Protein AF-A0A925ZR49-F1 (afdb_monomer_lite)

Radius of gyration: 13.5 Å; chains: 1; bounding box: 30×27×33 Å

Secondary structure (DSSP, 8-state):
--SS---TTT-SSHHHHHHHHHHHHHHHHTS-GGG---EEEESSHHHHHHHHHTT-EEEEETTSSS-HHHHHHTT-SEEES-STTHHHHHHH-S--

pLDDT: mean 90.28, std 13.78, range [36.06, 98.19]

Sequence (96 aa):
PFAFGGYGSDHEDRAELIAVGAERGAALLGCARAECRVIVIGDTPKDIAAAHANGAECLAVATGFFDVEALRDAGADLAVEDLEDAAAALLFGLGE

Foldseek 3Di:
DDPFAQDVVQDVQLLSSRVRRLCVVCVVVVHDSVPDAAEFEEADLSSVVSCVSNVHAYEHEPPDPDHQVRCVVSPHLHYDPHCVVCVCPVVPDSDD

Structure (mmCIF, N/CA/C/O backbone):
data_AF-A0A925ZR49-F1
#
_entry.id   AF-A0A925ZR49-F1
#
loop_
_atom_site.group_PDB
_atom_site.id
_atom_site.type_symbol
_atom_site.label_atom_id
_atom_site.label_alt_id
_atom_site.label_comp_id
_atom_site.label_asym_id
_atom_site.label_entity_id
_atom_site.label_seq_id
_atom_site.pdbx_PDB_ins_code
_atom_site.Cartn_x
_atom_site.Cartn_y
_atom_site.Cartn_z
_atom_site.occupancy
_atom_site.B_iso_or_equiv
_atom_site.auth_seq_id
_atom_site.auth_comp_id
_atom_site.auth_asym_id
_atom_site.auth_atom_id
_atom_site.pdbx_PDB_model_num
ATOM 1 N N . PRO A 1 1 ? 4.179 18.171 9.288 1.00 83.25 1 PRO A N 1
ATOM 2 C CA . PRO A 1 1 ? 4.252 16.734 9.651 1.00 83.25 1 PRO A CA 1
ATOM 3 C C . PRO A 1 1 ? 2.957 16.051 9.207 1.00 83.25 1 PRO A C 1
ATOM 5 O O . PRO A 1 1 ? 1.956 16.752 9.066 1.00 83.25 1 PRO A O 1
ATOM 8 N N . PHE A 1 2 ? 2.972 14.737 8.974 1.00 90.31 2 PHE A N 1
ATOM 9 C CA . PHE A 1 2 ? 1.742 13.990 8.699 1.00 90.31 2 PHE A CA 1
ATOM 10 C C . PHE A 1 2 ? 0.831 13.976 9.934 1.00 90.31 2 PHE A C 1
ATOM 12 O O . PHE A 1 2 ? 1.320 13.950 11.064 1.00 90.31 2 PHE A O 1
ATOM 19 N N . ALA A 1 3 ? -0.487 14.021 9.719 1.00 93.38 3 ALA A N 1
ATOM 20 C CA . ALA A 1 3 ? -1.474 13.993 10.803 1.00 93.38 3 ALA A CA 1
ATOM 21 C C . ALA A 1 3 ? -1.568 12.611 11.477 1.00 93.38 3 ALA A C 1
ATOM 23 O O . ALA A 1 3 ? -1.922 12.519 12.649 1.00 93.38 3 ALA A O 1
ATOM 24 N N . PHE A 1 4 ? -1.231 11.548 10.743 1.00 96.00 4 PHE A N 1
ATOM 25 C CA . PHE A 1 4 ? -1.174 10.169 11.216 1.00 96.00 4 PHE A CA 1
ATOM 26 C C . PHE A 1 4 ? -0.187 9.356 10.363 1.00 96.00 4 PHE A C 1
ATOM 28 O O . PHE A 1 4 ? 0.284 9.832 9.331 1.00 96.00 4 PHE A O 1
ATOM 35 N N . GLY A 1 5 ? 0.118 8.134 10.799 1.00 94.88 5 GLY A N 1
ATOM 36 C CA . GLY A 1 5 ? 0.943 7.177 10.062 1.00 94.88 5 GLY A CA 1
ATOM 37 C C . GLY A 1 5 ? 1.311 5.966 10.916 1.00 94.88 5 GLY A C 1
ATOM 38 O O . GLY A 1 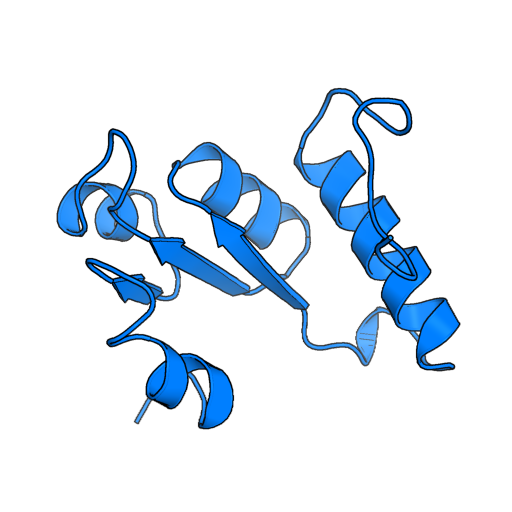5 ? 1.108 5.987 12.134 1.00 94.88 5 GLY A O 1
ATOM 39 N N . GLY A 1 6 ? 1.835 4.925 10.272 1.00 95.00 6 GLY A N 1
ATOM 40 C CA . GLY A 1 6 ? 2.625 3.875 10.916 1.00 95.00 6 GLY A CA 1
ATOM 41 C C . GLY A 1 6 ? 4.107 4.205 10.751 1.00 95.00 6 GLY A C 1
ATOM 42 O O . GLY A 1 6 ? 4.529 4.644 9.681 1.00 95.00 6 GLY A O 1
ATOM 43 N N . TYR A 1 7 ? 4.889 4.047 11.810 1.00 94.19 7 TYR A N 1
ATOM 44 C CA . TYR A 1 7 ? 6.301 4.418 11.844 1.00 94.19 7 TYR A CA 1
ATOM 45 C C . TYR A 1 7 ? 7.153 3.203 12.204 1.00 94.19 7 TYR A C 1
ATOM 47 O O . TYR A 1 7 ? 6.673 2.267 12.832 1.00 94.19 7 TYR A O 1
ATOM 55 N N . GLY A 1 8 ? 8.447 3.220 11.872 1.00 93.12 8 GLY A N 1
ATOM 56 C CA . GLY A 1 8 ? 9.352 2.106 12.203 1.00 93.12 8 GLY A CA 1
ATOM 57 C C . GLY A 1 8 ? 9.496 1.829 13.708 1.00 93.12 8 GLY A C 1
ATOM 58 O O . GLY A 1 8 ? 9.988 0.777 14.092 1.00 93.12 8 GLY A O 1
ATOM 59 N N . SER A 1 9 ? 9.062 2.756 14.568 1.00 95.00 9 SER A N 1
ATOM 60 C CA . SER A 1 9 ? 8.953 2.539 16.015 1.00 95.00 9 SER A CA 1
ATOM 61 C C . SER A 1 9 ? 7.715 1.742 16.431 1.00 95.00 9 SER A C 1
ATOM 63 O O . SER A 1 9 ? 7.661 1.285 17.567 1.00 95.00 9 SER A O 1
ATOM 65 N N . ASP A 1 10 ? 6.711 1.629 15.559 1.00 95.88 10 ASP A N 1
ATOM 66 C CA . ASP A 1 10 ? 5.494 0.861 15.819 1.00 95.88 10 ASP A CA 1
ATOM 67 C C . ASP A 1 10 ? 5.735 -0.634 15.568 1.00 95.88 10 ASP A C 1
ATOM 69 O O . ASP A 1 10 ? 5.352 -1.456 16.398 1.00 95.88 10 ASP A O 1
ATOM 73 N N . HIS A 1 11 ? 6.383 -0.991 14.450 1.00 95.38 11 HIS A N 1
ATOM 74 C CA . HIS A 1 11 ? 6.698 -2.381 14.121 1.00 95.38 11 HIS A CA 1
ATOM 75 C C . HIS A 1 11 ? 7.798 -2.509 13.048 1.00 95.38 11 HIS A C 1
ATOM 77 O O . HIS A 1 11 ? 7.978 -1.608 12.226 1.00 95.38 11 HIS A O 1
ATOM 83 N N . GLU A 1 12 ? 8.517 -3.639 13.035 1.00 93.56 12 GLU A N 1
ATOM 84 C CA . GLU A 1 12 ? 9.520 -3.963 12.002 1.00 93.56 12 GLU A CA 1
ATOM 85 C C . GLU A 1 12 ? 8.913 -4.631 10.757 1.00 93.56 12 GLU A C 1
ATOM 87 O O . GLU A 1 12 ? 9.350 -4.383 9.631 1.00 93.56 12 GLU A O 1
ATOM 92 N N . ASP A 1 13 ? 7.886 -5.462 10.955 1.00 95.75 13 ASP A N 1
ATOM 93 C CA . ASP A 1 13 ? 7.079 -6.034 9.879 1.00 95.75 13 ASP A CA 1
ATOM 94 C C . ASP A 1 13 ? 6.227 -4.955 9.198 1.00 95.75 13 ASP A C 1
ATOM 96 O O . ASP A 1 13 ? 5.549 -4.155 9.850 1.00 95.75 13 ASP A O 1
ATOM 100 N N . ARG A 1 14 ? 6.269 -4.948 7.864 1.00 94.62 14 ARG A N 1
ATOM 101 C CA . ARG A 1 14 ? 5.632 -3.925 7.034 1.00 94.62 14 ARG A CA 1
ATOM 102 C C . ARG A 1 14 ? 4.108 -4.035 7.037 1.00 94.62 14 ARG A C 1
ATOM 104 O O . ARG A 1 14 ? 3.449 -3.001 6.969 1.00 94.62 14 ARG A O 1
ATOM 111 N N . ALA A 1 15 ? 3.551 -5.243 7.120 1.00 96.38 15 ALA A N 1
ATOM 112 C CA . ALA A 1 15 ? 2.106 -5.429 7.162 1.00 96.38 15 ALA A CA 1
ATOM 113 C C . ALA A 1 15 ? 1.536 -4.870 8.470 1.00 96.38 15 ALA A C 1
ATOM 115 O O . ALA A 1 15 ? 0.566 -4.115 8.430 1.00 96.38 15 ALA A O 1
ATOM 116 N N . GLU A 1 16 ? 2.191 -5.138 9.599 1.00 97.56 16 GLU A N 1
ATOM 117 C CA . GLU A 1 16 ? 1.805 -4.578 10.902 1.00 97.56 16 GLU A CA 1
ATOM 118 C C . GLU A 1 16 ? 1.944 -3.046 10.934 1.00 97.56 16 GLU A C 1
ATOM 120 O O . GLU A 1 16 ? 1.059 -2.337 11.417 1.00 97.56 16 GLU A O 1
ATOM 125 N N . LEU A 1 17 ? 3.018 -2.498 10.350 1.00 96.94 17 LEU A N 1
ATOM 126 C CA . LEU A 1 17 ? 3.204 -1.046 10.243 1.00 96.94 17 LEU A CA 1
ATOM 127 C C . LEU A 1 17 ? 2.074 -0.384 9.434 1.00 96.94 17 LEU A C 1
ATOM 129 O O . LEU A 1 17 ? 1.548 0.658 9.841 1.00 96.94 17 LEU A O 1
ATOM 133 N N . ILE A 1 18 ? 1.672 -0.987 8.309 1.00 96.50 18 ILE A N 1
ATOM 134 C CA . ILE A 1 18 ? 0.550 -0.508 7.488 1.00 96.50 18 ILE A CA 1
ATOM 135 C C . ILE A 1 18 ? -0.771 -0.606 8.259 1.00 96.50 18 ILE A C 1
ATOM 137 O O . ILE A 1 18 ? -1.546 0.354 8.230 1.00 96.50 18 ILE A O 1
ATOM 141 N N . ALA A 1 19 ? -1.006 -1.699 8.992 1.00 97.25 19 ALA A N 1
ATOM 142 C CA . ALA A 1 19 ? -2.200 -1.877 9.818 1.00 97.25 19 ALA A CA 1
ATOM 143 C C . ALA A 1 19 ? -2.347 -0.733 10.833 1.00 97.25 19 ALA A C 1
ATOM 145 O O . ALA A 1 19 ? -3.389 -0.078 10.893 1.00 97.25 19 ALA A O 1
ATOM 146 N N . VAL A 1 20 ? -1.270 -0.408 11.558 1.00 97.94 20 VAL A N 1
ATOM 147 C CA . VAL A 1 20 ? -1.242 0.702 12.526 1.00 97.94 20 VAL A CA 1
ATOM 148 C C . VAL A 1 20 ? -1.561 2.042 11.859 1.00 97.94 20 VAL A C 1
ATOM 150 O O . VAL A 1 20 ? -2.342 2.837 12.393 1.00 97.94 20 VAL A O 1
ATOM 153 N N . GLY A 1 21 ? -0.973 2.311 10.691 1.00 97.25 21 GLY A N 1
ATOM 154 C CA . GLY A 1 21 ? -1.255 3.528 9.931 1.00 97.25 21 GLY A CA 1
ATOM 155 C 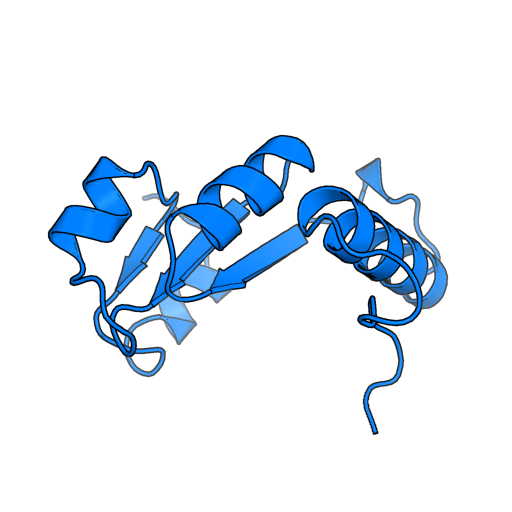C . GLY A 1 21 ? -2.719 3.622 9.502 1.00 97.25 21 GLY A C 1
ATOM 156 O O . GLY A 1 21 ? -3.340 4.674 9.660 1.00 97.25 21 GLY A O 1
ATOM 157 N N . ALA A 1 22 ? -3.286 2.520 9.015 1.00 97.44 22 ALA A N 1
ATOM 158 C CA . ALA A 1 22 ? -4.661 2.464 8.545 1.00 97.44 22 ALA A CA 1
ATOM 159 C C . ALA A 1 22 ? -5.686 2.614 9.683 1.00 97.44 22 ALA A C 1
ATOM 161 O O . ALA A 1 22 ? -6.667 3.337 9.519 1.00 97.44 22 ALA A O 1
ATOM 162 N N . GLU A 1 23 ? -5.438 2.009 10.849 1.00 97.94 23 GLU A N 1
ATOM 163 C CA . GLU A 1 23 ? -6.263 2.191 12.054 1.00 97.94 23 GLU A CA 1
ATOM 164 C C . GLU A 1 23 ? -6.259 3.650 12.527 1.00 97.94 23 GLU A C 1
ATOM 166 O O . GLU A 1 23 ? -7.308 4.243 12.786 1.00 97.94 23 GLU A O 1
ATOM 171 N N . ARG A 1 24 ? -5.078 4.283 12.572 1.00 98.00 24 ARG A N 1
ATOM 172 C CA . ARG A 1 24 ? -4.960 5.704 12.937 1.00 98.00 24 ARG A CA 1
ATOM 173 C C . ARG A 1 24 ? -5.654 6.615 11.919 1.00 98.00 24 ARG A C 1
ATOM 175 O O . ARG A 1 24 ? -6.255 7.613 12.313 1.00 98.00 24 ARG A O 1
ATOM 182 N N . GLY A 1 25 ? -5.598 6.269 10.634 1.00 97.31 25 GLY A N 1
ATOM 183 C CA . GLY A 1 25 ? -6.315 6.976 9.573 1.00 97.31 25 GLY A CA 1
ATOM 184 C C . GLY A 1 25 ? -7.833 6.866 9.719 1.00 97.31 25 GLY A C 1
ATOM 185 O O . GLY A 1 25 ? -8.522 7.881 9.680 1.00 97.31 25 GLY A O 1
ATOM 186 N N . AL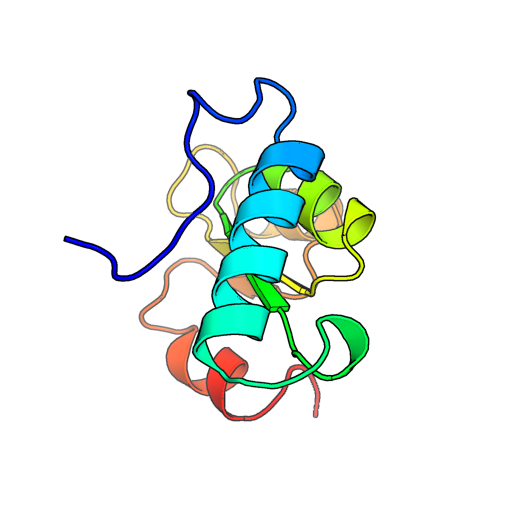A A 1 26 ? -8.350 5.660 9.965 1.00 97.75 26 ALA A N 1
ATOM 187 C CA . ALA A 1 26 ? -9.774 5.426 10.212 1.00 97.75 26 ALA A CA 1
ATOM 188 C C . ALA A 1 26 ? -10.279 6.211 11.436 1.00 97.75 26 ALA A C 1
ATOM 190 O O . ALA A 1 26 ? -11.296 6.901 11.360 1.00 97.75 26 ALA A O 1
ATOM 191 N N . ALA A 1 27 ? -9.511 6.207 12.531 1.00 97.94 27 ALA A N 1
ATOM 192 C CA . ALA A 1 27 ? -9.826 6.988 13.725 1.00 97.94 27 ALA A CA 1
ATOM 193 C C . ALA A 1 27 ? -9.884 8.500 13.444 1.00 97.94 27 ALA A C 1
ATOM 195 O O . ALA A 1 27 ? -10.767 9.185 13.959 1.00 97.94 27 ALA A O 1
ATOM 196 N N . LEU A 1 28 ? -8.980 9.022 12.605 1.00 97.12 28 LEU A N 1
ATOM 197 C CA . LEU A 1 28 ? -8.996 10.427 12.187 1.00 97.12 28 LEU A CA 1
ATOM 198 C C . LEU A 1 28 ? -10.213 10.763 11.308 1.00 97.12 28 LEU A C 1
ATOM 200 O O . LEU A 1 28 ? -10.745 11.867 11.407 1.00 97.12 28 LEU A O 1
ATOM 204 N N . LEU A 1 29 ? -10.655 9.823 10.469 1.00 96.25 29 LEU A N 1
ATOM 205 C CA . LEU A 1 29 ? -11.855 9.958 9.636 1.00 96.25 29 LEU A CA 1
ATOM 206 C C . LEU A 1 29 ? -13.163 9.774 10.425 1.00 96.25 29 LEU A C 1
ATOM 208 O O . LEU A 1 29 ? -14.223 10.165 9.941 1.00 96.25 29 LEU A O 1
ATOM 212 N N . GLY A 1 30 ? -13.100 9.210 11.634 1.00 97.50 30 GLY A N 1
ATOM 213 C CA . GLY A 1 30 ? -14.272 8.950 12.469 1.00 97.50 30 GLY A CA 1
ATOM 214 C C . GLY A 1 30 ? -15.139 7.789 11.974 1.00 97.50 30 GLY A C 1
ATOM 215 O O . GLY A 1 30 ? -16.331 7.760 12.276 1.00 97.50 30 GLY A O 1
ATOM 216 N N . CYS A 1 31 ? -14.562 6.849 11.224 1.00 96.81 31 CYS A N 1
ATOM 217 C CA . CYS A 1 31 ? -15.238 5.652 10.721 1.00 96.81 31 CYS A CA 1
ATOM 218 C C . CYS A 1 31 ? -14.497 4.371 11.126 1.00 96.81 31 CYS A C 1
ATOM 220 O O . CYS A 1 31 ? -13.372 4.409 11.633 1.00 96.81 31 CYS A O 1
ATOM 222 N N . ALA A 1 32 ? -15.137 3.217 10.932 1.00 96.62 32 ALA A N 1
ATOM 223 C CA . ALA A 1 32 ? -14.483 1.938 11.154 1.00 96.62 32 ALA A CA 1
ATOM 224 C C . ALA A 1 32 ? -13.459 1.656 10.046 1.00 96.62 32 ALA A C 1
ATOM 226 O O . ALA A 1 32 ? -13.679 1.971 8.877 1.00 96.62 32 ALA A O 1
ATOM 227 N N . ARG A 1 33 ? -12.367 0.959 10.381 1.00 94.69 33 ARG A N 1
ATOM 228 C CA . ARG A 1 33 ? -11.339 0.555 9.406 1.00 94.69 33 ARG A CA 1
ATOM 229 C C . ARG A 1 33 ? -11.908 -0.206 8.204 1.00 94.69 33 ARG A C 1
ATOM 231 O O . ARG A 1 33 ? -11.409 -0.037 7.093 1.00 94.69 33 ARG A O 1
ATOM 238 N N . ALA A 1 34 ? -12.940 -1.021 8.416 1.00 94.12 34 ALA A N 1
ATOM 239 C CA . ALA A 1 34 ? -13.612 -1.782 7.362 1.00 94.12 34 ALA A CA 1
ATOM 240 C C . ALA A 1 34 ? -14.383 -0.902 6.357 1.00 94.12 34 ALA A C 1
ATOM 242 O O . ALA A 1 34 ? -14.693 -1.360 5.263 1.00 94.12 34 ALA A O 1
ATOM 243 N N . GLU A 1 35 ? -14.685 0.348 6.714 1.00 95.44 35 GLU A N 1
ATOM 244 C CA . GLU A 1 35 ? -15.346 1.331 5.845 1.00 95.44 35 GLU A CA 1
ATOM 245 C C . GLU A 1 35 ? -14.329 2.176 5.058 1.00 95.44 35 GLU A C 1
ATOM 247 O O . GLU A 1 35 ? -14.702 2.936 4.165 1.00 95.44 35 GLU A O 1
ATOM 252 N N . CYS A 1 36 ? -13.035 2.049 5.371 1.00 94.38 36 CYS A N 1
ATOM 253 C CA . CYS A 1 36 ? -11.965 2.758 4.684 1.00 94.38 36 CYS A CA 1
ATOM 254 C C . CYS A 1 36 ? -11.457 1.963 3.481 1.00 94.38 36 CYS A C 1
ATOM 256 O O . CYS A 1 36 ? -10.942 0.851 3.629 1.00 94.38 36 CYS A O 1
ATOM 258 N N . ARG A 1 37 ? -11.459 2.604 2.309 1.00 92.81 37 ARG A N 1
ATOM 259 C CA . ARG A 1 37 ? -10.589 2.207 1.199 1.00 92.81 37 ARG A CA 1
ATOM 260 C C . ARG A 1 37 ? -9.153 2.597 1.549 1.00 92.81 37 ARG A C 1
ATOM 262 O O . ARG A 1 37 ? -8.884 3.763 1.835 1.00 92.81 37 ARG A O 1
ATOM 269 N N . VAL A 1 38 ? -8.242 1.628 1.542 1.00 94.38 38 VAL A N 1
ATOM 270 C CA . VAL A 1 38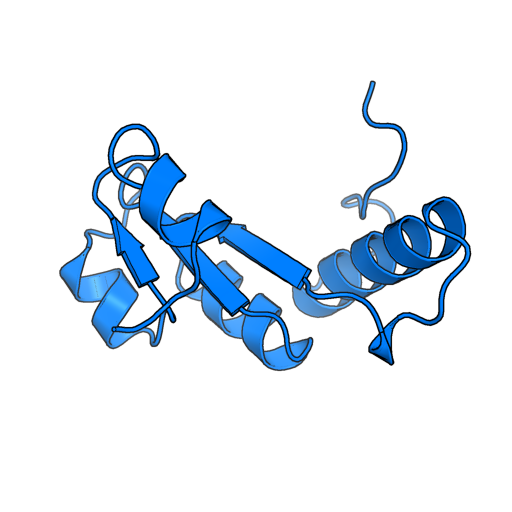 ? -6.818 1.850 1.821 1.00 94.38 38 VAL A CA 1
ATOM 271 C C . VAL A 1 38 ? -6.024 1.488 0.583 1.00 94.38 38 VAL A C 1
ATOM 273 O O . VAL A 1 38 ? -6.198 0.405 0.033 1.00 94.38 38 VAL A O 1
ATOM 276 N N . ILE A 1 39 ? -5.157 2.410 0.170 1.00 94.31 39 ILE A N 1
ATOM 277 C CA . ILE A 1 39 ? -4.261 2.240 -0.969 1.00 94.31 39 ILE A CA 1
ATOM 278 C C . ILE A 1 39 ? -2.834 2.388 -0.452 1.00 94.31 39 ILE A C 1
ATOM 280 O O . ILE A 1 39 ? -2.491 3.402 0.160 1.00 94.31 39 ILE A O 1
ATOM 284 N N . VAL A 1 40 ? -2.013 1.374 -0.689 1.00 95.31 40 VAL A N 1
ATOM 285 C CA . VAL A 1 40 ? -0.581 1.381 -0.399 1.00 95.31 40 VAL A CA 1
ATOM 286 C C . VAL A 1 40 ? 0.158 1.749 -1.676 1.00 95.31 40 VAL A C 1
ATOM 288 O O . VAL A 1 40 ? 0.014 1.078 -2.695 1.00 95.31 40 VAL A O 1
ATOM 291 N N . ILE A 1 41 ? 0.954 2.813 -1.607 1.00 94.31 41 ILE A N 1
ATOM 292 C CA . ILE A 1 41 ? 1.824 3.245 -2.701 1.00 94.31 41 ILE A CA 1
ATOM 293 C C . ILE A 1 41 ? 3.256 2.848 -2.340 1.00 94.31 41 ILE A C 1
ATOM 295 O O . ILE A 1 41 ? 3.757 3.269 -1.296 1.00 94.31 41 ILE A O 1
ATOM 299 N N . GLY A 1 42 ? 3.903 2.045 -3.183 1.00 94.56 42 GLY A N 1
ATOM 300 C CA . GLY A 1 42 ? 5.270 1.563 -2.961 1.00 94.56 42 GLY A CA 1
ATOM 301 C C . GLY A 1 42 ? 5.953 1.113 -4.250 1.00 94.56 42 GLY A C 1
ATOM 302 O O . GLY A 1 42 ? 5.336 1.106 -5.307 1.00 94.56 42 GLY A O 1
ATOM 303 N N . ASP A 1 43 ? 7.230 0.754 -4.179 1.00 96.56 43 ASP A N 1
ATOM 304 C CA . ASP A 1 43 ? 8.072 0.430 -5.341 1.00 96.56 43 ASP A CA 1
ATOM 305 C C . ASP A 1 43 ? 8.657 -0.990 -5.281 1.00 96.56 43 ASP A C 1
ATOM 307 O O . ASP A 1 43 ? 9.507 -1.357 -6.095 1.00 96.56 43 ASP A O 1
ATOM 311 N N . THR A 1 44 ? 8.230 -1.808 -4.310 1.00 97.31 44 THR A N 1
ATOM 312 C CA . THR A 1 44 ? 8.767 -3.157 -4.109 1.00 97.31 44 THR A CA 1
ATOM 313 C C . THR A 1 44 ? 7.688 -4.238 -3.996 1.00 97.31 44 THR A C 1
ATOM 315 O O . THR A 1 44 ? 6.594 -3.986 -3.484 1.00 97.31 44 THR A O 1
ATOM 318 N N . PRO A 1 45 ? 8.023 -5.507 -4.312 1.00 97.62 45 PRO A N 1
ATOM 319 C CA . PRO A 1 45 ? 7.169 -6.658 -4.004 1.00 97.62 45 PRO A CA 1
ATOM 320 C C . PRO A 1 45 ? 6.762 -6.773 -2.528 1.00 97.62 45 PRO A C 1
ATOM 322 O O . PRO A 1 45 ? 5.731 -7.360 -2.210 1.00 97.62 45 PRO A O 1
ATOM 325 N N . LYS A 1 46 ? 7.554 -6.207 -1.604 1.00 97.00 46 LYS A N 1
ATOM 326 C CA . LYS A 1 46 ? 7.216 -6.201 -0.174 1.00 97.00 46 LYS A CA 1
ATOM 327 C C . LYS A 1 46 ? 6.075 -5.240 0.142 1.00 97.00 46 LYS A C 1
ATOM 329 O O . LYS A 1 46 ? 5.319 -5.516 1.067 1.00 97.00 46 LYS A O 1
ATOM 334 N N . ASP A 1 47 ? 5.956 -4.138 -0.592 1.00 96.94 47 ASP A N 1
ATOM 335 C CA . ASP A 1 47 ? 4.844 -3.198 -0.435 1.00 96.94 47 ASP A CA 1
ATOM 336 C C . ASP A 1 47 ? 3.541 -3.832 -0.919 1.00 96.94 47 ASP A C 1
ATOM 338 O O . ASP A 1 47 ? 2.546 -3.788 -0.201 1.00 96.94 47 ASP A O 1
ATOM 342 N N . ILE A 1 48 ? 3.592 -4.516 -2.068 1.00 97.88 48 ILE A N 1
ATOM 343 C CA . ILE A 1 48 ? 2.469 -5.273 -2.639 1.00 97.88 48 ILE A CA 1
ATOM 344 C C . ILE A 1 48 ? 1.981 -6.332 -1.645 1.00 97.88 48 ILE A C 1
ATOM 346 O O . ILE A 1 48 ? 0.819 -6.327 -1.239 1.00 97.88 48 ILE A O 1
ATOM 350 N N . ALA A 1 49 ? 2.888 -7.190 -1.168 1.00 98.19 49 ALA A N 1
ATOM 351 C CA . ALA A 1 49 ? 2.540 -8.240 -0.215 1.00 98.19 49 ALA A CA 1
ATOM 352 C C . ALA A 1 49 ? 1.946 -7.679 1.091 1.00 98.19 49 ALA A C 1
ATOM 354 O O . ALA A 1 49 ? 0.977 -8.224 1.621 1.00 98.19 49 ALA A O 1
ATOM 355 N N . ALA A 1 50 ? 2.501 -6.579 1.608 1.00 97.75 50 ALA A N 1
ATOM 356 C CA . ALA A 1 50 ? 2.019 -5.959 2.837 1.00 97.75 50 ALA A CA 1
ATOM 357 C C . ALA A 1 50 ? 0.658 -5.259 2.657 1.00 97.75 50 ALA A C 1
ATOM 359 O O . ALA A 1 50 ? -0.151 -5.262 3.588 1.00 97.75 50 ALA A O 1
ATOM 360 N N . ALA A 1 51 ? 0.380 -4.704 1.472 1.00 97.25 51 ALA A N 1
ATOM 361 C CA . ALA A 1 51 ? -0.929 -4.162 1.117 1.00 97.25 51 ALA A CA 1
ATOM 362 C C . ALA A 1 51 ? -2.001 -5.256 1.130 1.00 97.25 51 ALA A C 1
ATOM 364 O O . ALA A 1 51 ? -3.003 -5.146 1.840 1.00 97.25 51 ALA A O 1
ATOM 365 N N . HIS A 1 52 ? -1.746 -6.361 0.428 1.00 97.81 52 HIS A N 1
ATOM 366 C CA . HIS A 1 52 ? -2.685 -7.477 0.330 1.00 97.81 52 HIS A CA 1
ATOM 367 C C . HIS A 1 52 ? -2.922 -8.170 1.670 1.00 97.81 52 HIS A C 1
ATOM 369 O O . HIS A 1 52 ? -4.062 -8.506 1.988 1.00 97.81 52 HIS A O 1
ATOM 375 N N . ALA A 1 53 ? -1.889 -8.297 2.510 1.00 97.88 53 ALA A N 1
ATOM 376 C CA . ALA A 1 53 ? -2.032 -8.792 3.882 1.00 97.88 53 ALA A CA 1
ATOM 377 C C . ALA A 1 53 ? -2.989 -7.935 4.739 1.00 97.88 53 ALA A C 1
ATOM 379 O O . ALA A 1 53 ? -3.563 -8.432 5.705 1.00 97.88 53 ALA A O 1
ATOM 380 N N . ASN A 1 54 ? -3.193 -6.667 4.366 1.00 96.88 54 ASN A N 1
ATOM 381 C CA . ASN A 1 54 ? -4.091 -5.718 5.025 1.00 96.88 54 ASN A CA 1
ATOM 382 C C . ASN A 1 54 ? -5.441 -5.532 4.310 1.00 96.88 54 ASN A C 1
ATOM 384 O O . ASN A 1 54 ? -6.209 -4.636 4.680 1.00 96.88 54 ASN A O 1
ATOM 388 N N . GLY A 1 55 ? -5.724 -6.318 3.264 1.00 95.62 55 GLY A N 1
ATOM 389 C CA . GLY A 1 55 ? -6.895 -6.115 2.406 1.00 95.62 55 GLY A CA 1
ATOM 390 C C . GLY A 1 55 ? -6.921 -4.731 1.744 1.00 95.62 55 GLY A C 1
ATOM 391 O O . GLY A 1 55 ? -7.996 -4.179 1.522 1.00 95.62 55 GLY A O 1
ATOM 392 N N . ALA A 1 56 ? -5.747 -4.137 1.519 1.00 95.94 56 ALA A N 1
ATOM 393 C CA . ALA A 1 56 ? -5.571 -2.860 0.843 1.00 95.94 56 ALA A CA 1
ATOM 394 C C . ALA A 1 56 ? -5.201 -3.077 -0.630 1.00 95.94 56 ALA A C 1
ATOM 396 O O . ALA A 1 56 ? -4.593 -4.089 -0.977 1.00 95.94 56 ALA A O 1
ATOM 397 N N . GLU A 1 57 ? -5.526 -2.098 -1.470 1.00 94.88 57 GLU A N 1
ATOM 398 C CA . GLU A 1 57 ? -5.070 -2.040 -2.861 1.00 94.88 57 GLU A CA 1
ATOM 399 C C . GLU A 1 57 ? -3.609 -1.575 -2.904 1.00 94.88 57 GLU A C 1
ATOM 401 O O . GLU A 1 57 ? -3.202 -0.719 -2.113 1.00 94.88 57 GLU A O 1
ATOM 406 N N . CYS A 1 58 ? -2.822 -2.091 -3.843 1.00 95.25 58 CYS A N 1
ATOM 407 C CA . CYS A 1 58 ? -1.460 -1.645 -4.089 1.00 95.25 58 CYS A CA 1
ATOM 408 C C . CYS A 1 58 ? -1.327 -0.918 -5.429 1.00 95.25 58 CYS A C 1
ATOM 410 O O . CYS A 1 58 ? -1.544 -1.493 -6.496 1.00 95.25 58 CYS A O 1
ATOM 412 N N . LEU A 1 59 ? -0.879 0.337 -5.356 1.00 93.88 59 LEU A N 1
ATOM 413 C CA . LEU A 1 59 ? -0.297 1.045 -6.486 1.00 93.88 59 LEU A CA 1
ATOM 414 C C . LEU A 1 59 ? 1.223 0.909 -6.417 1.00 93.88 59 LEU A C 1
ATOM 416 O O . LEU A 1 59 ? 1.883 1.565 -5.607 1.00 93.88 59 LEU A O 1
ATOM 420 N N . ALA A 1 60 ? 1.771 0.093 -7.301 1.00 94.62 60 ALA A N 1
ATOM 421 C CA . ALA A 1 60 ? 3.201 -0.057 -7.444 1.00 94.62 60 ALA A CA 1
ATOM 422 C C . ALA A 1 60 ? 3.764 0.980 -8.431 1.00 94.62 60 ALA A C 1
ATOM 424 O O . ALA A 1 60 ? 3.237 1.160 -9.529 1.00 94.62 60 ALA A O 1
ATOM 425 N N . VAL A 1 61 ? 4.837 1.670 -8.051 1.00 94.56 61 VAL A N 1
ATOM 426 C CA . VAL A 1 61 ? 5.448 2.738 -8.853 1.00 94.56 61 VAL A CA 1
ATOM 427 C C . VAL A 1 61 ? 6.888 2.360 -9.180 1.00 94.56 61 VAL A C 1
ATOM 429 O O . VAL A 1 61 ? 7.715 2.208 -8.283 1.00 94.56 61 VAL A O 1
ATOM 432 N N . ALA A 1 62 ? 7.203 2.230 -10.466 1.00 95.12 62 ALA A N 1
ATOM 433 C CA . ALA A 1 62 ? 8.490 1.745 -10.964 1.00 95.12 62 ALA A CA 1
ATOM 434 C C . ALA A 1 62 ? 9.616 2.801 -10.935 1.00 95.12 62 ALA A C 1
ATOM 436 O O . ALA A 1 62 ? 10.515 2.801 -11.772 1.00 95.12 62 ALA A O 1
ATOM 437 N N . THR A 1 63 ? 9.607 3.693 -9.942 1.00 91.00 63 THR A N 1
ATOM 438 C CA . THR A 1 63 ? 10.692 4.661 -9.695 1.00 91.00 63 THR A CA 1
ATOM 439 C C . THR A 1 63 ? 11.855 4.068 -8.889 1.00 91.00 63 THR A C 1
ATOM 441 O O . THR A 1 63 ? 12.853 4.748 -8.646 1.00 91.00 63 THR A O 1
ATOM 444 N N . GLY A 1 64 ? 11.695 2.828 -8.415 1.00 90.25 64 GLY A N 1
ATOM 445 C CA . GLY A 1 64 ? 12.645 2.094 -7.584 1.00 90.25 64 GLY A CA 1
ATOM 446 C C . GLY A 1 64 ? 13.574 1.161 -8.362 1.00 90.25 64 GLY A C 1
ATOM 447 O O . GLY A 1 64 ? 14.062 1.476 -9.443 1.00 90.25 64 GLY A O 1
ATOM 448 N N . PHE A 1 65 ? 13.834 -0.016 -7.783 1.00 94.75 65 PHE A N 1
ATOM 449 C CA . PHE A 1 65 ? 14.669 -1.061 -8.399 1.00 94.75 65 PHE A CA 1
ATOM 450 C C . PHE A 1 65 ? 13.904 -2.020 -9.316 1.00 94.75 65 PHE A C 1
ATOM 452 O O . PHE A 1 65 ? 14.532 -2.765 -10.067 1.00 94.75 65 PHE A O 1
ATOM 459 N N . PHE A 1 66 ? 12.578 -2.054 -9.206 1.00 97.31 66 PHE A N 1
ATOM 460 C CA . PHE A 1 66 ? 11.714 -2.950 -9.964 1.00 97.31 66 PHE A CA 1
ATOM 461 C C . PHE A 1 66 ? 11.003 -2.154 -11.054 1.00 97.31 66 PHE A C 1
ATOM 463 O O . PHE A 1 66 ? 10.479 -1.073 -10.785 1.00 97.31 66 PHE A O 1
ATOM 470 N N . ASP A 1 67 ? 10.999 -2.688 -12.274 1.00 97.00 67 ASP A N 1
ATOM 471 C CA . ASP A 1 67 ? 10.237 -2.114 -13.376 1.00 97.00 67 ASP A CA 1
ATOM 472 C C . ASP A 1 67 ? 8.741 -2.462 -13.269 1.00 97.00 67 ASP A C 1
ATOM 474 O O . ASP A 1 67 ? 8.299 -3.231 -12.410 1.00 97.00 67 ASP A O 1
ATOM 478 N N . VAL A 1 68 ? 7.938 -1.865 -14.149 1.00 95.88 68 VAL A N 1
ATOM 479 C CA . VAL A 1 68 ? 6.482 -2.051 -14.170 1.00 95.88 68 VAL A CA 1
ATOM 480 C C . VAL A 1 68 ? 6.097 -3.521 -14.365 1.00 95.88 68 VAL A C 1
ATOM 482 O O . VAL A 1 68 ? 5.137 -3.978 -13.750 1.00 95.88 68 VAL A O 1
ATOM 485 N N . GLU A 1 69 ? 6.821 -4.264 -15.205 1.00 97.75 69 GLU A N 1
ATOM 486 C CA . GLU A 1 69 ? 6.531 -5.676 -15.483 1.00 97.75 69 GLU A CA 1
ATOM 487 C C . GLU A 1 69 ? 6.779 -6.536 -14.240 1.00 97.75 69 GLU A C 1
ATOM 489 O O . GLU A 1 69 ? 5.879 -7.252 -13.807 1.00 97.75 69 GLU A O 1
ATOM 494 N N . ALA A 1 70 ? 7.925 -6.365 -13.578 1.00 98.12 70 ALA A N 1
ATOM 495 C CA . ALA A 1 70 ? 8.245 -7.064 -12.340 1.00 98.12 70 ALA A CA 1
ATOM 496 C C . ALA A 1 70 ? 7.239 -6.768 -11.215 1.00 98.12 70 ALA A C 1
ATOM 498 O O . ALA A 1 70 ? 6.907 -7.653 -10.425 1.00 98.12 70 ALA A O 1
ATOM 499 N N . LEU A 1 71 ? 6.739 -5.532 -11.129 1.00 97.62 71 LEU A N 1
ATOM 500 C CA . LEU A 1 71 ? 5.732 -5.146 -10.138 1.00 97.62 71 LEU A CA 1
ATOM 501 C C . LEU A 1 71 ? 4.346 -5.731 -10.453 1.00 97.62 71 LEU A C 1
ATOM 503 O O . LEU A 1 71 ? 3.640 -6.147 -9.533 1.00 97.62 71 LEU A O 1
ATOM 507 N N . ARG A 1 72 ? 3.968 -5.831 -11.734 1.00 96.44 72 ARG A N 1
ATOM 508 C CA . ARG A 1 72 ? 2.745 -6.542 -12.157 1.00 96.44 72 ARG A CA 1
ATOM 509 C C . ARG A 1 72 ? 2.836 -8.031 -11.859 1.00 96.44 72 ARG A C 1
ATOM 511 O O . ARG A 1 72 ? 1.906 -8.582 -11.280 1.00 96.44 72 ARG A O 1
ATOM 518 N N . ASP A 1 73 ? 3.966 -8.654 -12.176 1.00 98.19 73 ASP A N 1
ATOM 519 C CA . ASP A 1 73 ? 4.211 -10.076 -11.915 1.00 98.19 73 ASP A CA 1
ATOM 520 C C . ASP A 1 73 ? 4.233 -10.398 -10.413 1.00 98.19 73 ASP A C 1
ATOM 522 O O . ASP A 1 73 ? 3.831 -11.485 -9.996 1.00 98.19 73 ASP A O 1
ATOM 526 N N . ALA A 1 74 ? 4.651 -9.439 -9.581 1.00 98.00 74 ALA A N 1
ATOM 527 C CA . ALA A 1 74 ? 4.563 -9.529 -8.125 1.00 98.00 74 ALA A CA 1
ATOM 528 C C . ALA A 1 74 ? 3.129 -9.374 -7.579 1.00 98.00 74 ALA A C 1
ATOM 530 O O . ALA A 1 74 ? 2.911 -9.607 -6.389 1.00 98.00 74 ALA A O 1
ATOM 531 N N . GLY A 1 75 ? 2.163 -9.012 -8.427 1.00 97.50 75 GLY A N 1
ATOM 532 C CA . GLY A 1 75 ? 0.742 -8.952 -8.100 1.00 97.50 75 GLY A CA 1
ATOM 533 C C . GLY A 1 75 ? 0.199 -7.561 -7.781 1.00 97.50 75 GLY A C 1
ATOM 534 O O . GLY A 1 75 ? -0.844 -7.478 -7.149 1.00 97.50 75 GLY A O 1
ATOM 535 N N . ALA A 1 76 ? 0.863 -6.467 -8.166 1.00 95.75 76 ALA A N 1
ATOM 536 C CA . ALA A 1 76 ? 0.308 -5.127 -7.949 1.00 95.75 76 ALA A CA 1
ATOM 537 C C . ALA A 1 76 ? -1.088 -4.970 -8.585 1.00 95.75 76 ALA A C 1
ATOM 539 O O . ALA A 1 76 ? -1.287 -5.366 -9.734 1.00 95.75 76 ALA A O 1
ATOM 540 N N . ASP A 1 77 ? -2.026 -4.330 -7.876 1.00 94.19 77 ASP A N 1
ATOM 541 C CA . ASP A 1 77 ? -3.359 -4.026 -8.420 1.00 94.19 77 ASP A CA 1
ATOM 542 C C . ASP A 1 77 ? -3.268 -3.013 -9.573 1.00 94.19 77 ASP A C 1
ATOM 544 O O . ASP A 1 77 ? -4.007 -3.089 -10.554 1.00 94.19 77 ASP A O 1
ATOM 548 N N . LEU A 1 78 ? -2.304 -2.093 -9.486 1.00 91.94 78 LEU A N 1
ATOM 549 C CA . LEU A 1 78 ? -1.868 -1.252 -10.592 1.00 91.94 78 LEU A CA 1
ATOM 550 C C . LEU A 1 78 ? -0.363 -1.014 -10.506 1.00 91.94 78 LEU A C 1
ATOM 552 O O . LEU A 1 78 ? 0.154 -0.717 -9.434 1.00 91.94 78 LEU A O 1
ATOM 556 N N . ALA A 1 79 ? 0.323 -1.084 -11.646 1.00 93.19 79 ALA A N 1
ATOM 557 C CA . ALA A 1 79 ? 1.723 -0.689 -11.760 1.00 93.19 79 ALA A CA 1
ATOM 558 C C . ALA A 1 79 ? 1.916 0.361 -12.859 1.00 93.19 79 ALA A C 1
ATOM 560 O O . ALA A 1 79 ? 1.426 0.182 -13.985 1.00 93.19 79 ALA A O 1
ATOM 561 N N . VAL A 1 80 ? 2.651 1.417 -12.518 1.00 91.81 80 VAL A N 1
ATOM 562 C CA . VAL A 1 80 ? 2.905 2.614 -13.336 1.00 91.81 80 VAL A CA 1
ATOM 563 C C . VAL A 1 80 ? 4.389 2.976 -13.314 1.00 91.81 80 VAL A C 1
ATOM 565 O O . VAL A 1 80 ? 5.098 2.609 -12.375 1.00 91.81 80 VAL A O 1
ATOM 568 N N . GLU A 1 81 ? 4.863 3.689 -14.336 1.00 92.06 81 GLU A N 1
ATOM 569 C CA . GLU A 1 81 ? 6.250 4.178 -14.375 1.00 92.06 81 GLU A CA 1
ATOM 570 C C . GLU A 1 81 ? 6.490 5.246 -13.303 1.00 92.06 81 GLU A C 1
ATOM 572 O O . GLU A 1 81 ? 7.470 5.176 -12.562 1.00 92.06 81 GLU A O 1
ATOM 577 N N . ASP A 1 82 ? 5.545 6.173 -13.152 1.00 89.75 82 ASP A N 1
ATOM 578 C CA . ASP A 1 82 ? 5.567 7.229 -12.148 1.00 89.75 82 ASP A CA 1
ATOM 579 C C . ASP A 1 82 ? 4.145 7.621 -11.690 1.00 89.75 82 ASP A C 1
ATOM 581 O O . ASP A 1 82 ? 3.137 7.041 -12.100 1.00 89.75 82 ASP A O 1
ATOM 585 N N . LEU A 1 83 ? 4.061 8.591 -10.773 1.00 87.88 83 LEU A N 1
ATOM 586 C CA . LEU A 1 83 ? 2.787 9.094 -10.248 1.00 87.88 83 LEU A CA 1
ATOM 587 C C . LEU A 1 83 ? 2.148 10.196 -11.106 1.00 87.88 83 LEU A C 1
ATOM 589 O O . LEU A 1 83 ? 1.001 10.559 -10.828 1.00 87.88 83 LEU A O 1
ATOM 593 N N . GLU A 1 84 ? 2.845 10.731 -12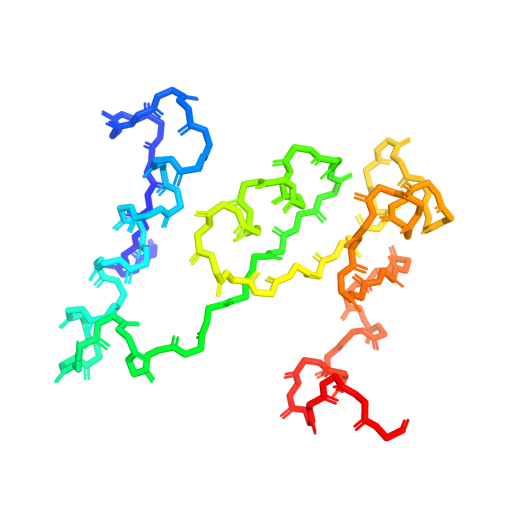.113 1.00 82.38 84 GLU A N 1
ATOM 594 C CA . GLU A 1 84 ? 2.278 11.728 -13.029 1.00 82.38 84 GLU A CA 1
ATOM 595 C C . GLU A 1 84 ? 1.159 11.088 -13.864 1.00 82.38 84 GLU A C 1
ATOM 597 O O . GLU A 1 84 ? 0.079 11.670 -13.996 1.00 82.38 84 GLU A O 1
ATOM 602 N N . ASP A 1 85 ? 1.358 9.835 -14.284 1.00 65.00 85 ASP A N 1
ATOM 603 C CA . ASP A 1 85 ? 0.361 9.025 -14.997 1.00 65.00 85 ASP A CA 1
ATOM 604 C C . ASP A 1 85 ? -0.721 8.417 -14.080 1.00 65.00 85 ASP A C 1
ATOM 606 O O . ASP A 1 85 ? -1.829 8.087 -14.516 1.00 65.00 85 ASP A O 1
ATOM 610 N N . ALA A 1 86 ? -0.440 8.278 -12.781 1.00 65.00 86 ALA A N 1
ATOM 611 C CA . ALA A 1 86 ? -1.285 7.521 -11.853 1.00 65.00 86 ALA A CA 1
ATOM 612 C C . ALA A 1 86 ? -2.473 8.313 -11.284 1.00 65.00 86 ALA A C 1
ATOM 614 O O . ALA A 1 86 ? -3.464 7.716 -10.852 1.00 65.00 86 ALA A O 1
ATOM 615 N N . ALA A 1 87 ? -2.394 9.649 -11.270 1.00 61.09 87 ALA A N 1
ATOM 616 C CA . ALA A 1 87 ? -3.363 10.510 -10.587 1.00 61.09 87 ALA A CA 1
ATOM 617 C C . ALA A 1 87 ? -4.818 10.254 -11.028 1.00 61.09 87 ALA A C 1
ATOM 619 O O . ALA A 1 87 ? -5.725 10.266 -10.196 1.00 61.09 87 ALA A O 1
ATOM 620 N N . ALA A 1 88 ? -5.045 9.961 -12.312 1.00 56.44 88 ALA A N 1
ATOM 621 C CA . ALA A 1 88 ? -6.374 9.639 -12.825 1.00 56.44 88 ALA A CA 1
ATOM 622 C C . ALA A 1 88 ? -6.851 8.233 -12.403 1.00 56.44 88 ALA A C 1
ATOM 624 O O . ALA A 1 88 ? -8.001 8.077 -11.994 1.00 56.44 88 ALA A O 1
ATOM 625 N N . ALA A 1 89 ? -5.980 7.222 -12.427 1.00 59.50 89 ALA A N 1
ATOM 626 C CA . ALA A 1 89 ? -6.351 5.848 -12.085 1.00 59.50 89 ALA A CA 1
ATOM 627 C C . ALA A 1 89 ? -6.675 5.667 -10.585 1.00 59.50 89 ALA A C 1
ATOM 629 O O . ALA A 1 89 ? -7.609 4.944 -10.237 1.00 59.50 89 ALA A O 1
ATOM 630 N N . LEU A 1 90 ? -5.976 6.375 -9.682 1.00 59.72 90 LEU A N 1
ATOM 631 C CA . LEU A 1 90 ? -6.301 6.342 -8.244 1.00 59.72 90 LEU A CA 1
ATOM 632 C C . LEU A 1 90 ? -7.629 7.029 -7.905 1.00 59.72 90 LEU A C 1
ATOM 634 O O . LEU A 1 90 ? -8.364 6.545 -7.036 1.00 59.72 90 LEU A O 1
ATOM 638 N N . LEU A 1 91 ? -7.909 8.172 -8.542 1.00 58.44 91 LEU A N 1
ATOM 639 C CA . LEU A 1 91 ? -9.069 9.011 -8.229 1.00 58.44 91 LEU A CA 1
ATOM 640 C C . LEU A 1 91 ? -10.378 8.451 -8.797 1.00 58.44 91 LEU A C 1
ATOM 642 O O . LEU A 1 91 ? -11.424 8.664 -8.185 1.00 58.44 91 LEU A O 1
ATOM 646 N N . PHE A 1 92 ? -10.329 7.741 -9.929 1.00 54.47 92 PHE A N 1
ATOM 647 C CA . PHE A 1 92 ? -11.533 7.331 -10.663 1.00 54.47 92 PHE A CA 1
ATOM 648 C C . PHE A 1 92 ? -11.850 5.829 -10.628 1.00 54.47 92 PHE A C 1
ATOM 650 O O . PHE A 1 92 ? -12.885 5.430 -11.151 1.00 54.47 92 PHE A O 1
ATOM 657 N N . GLY A 1 93 ? -11.050 5.030 -9.918 1.00 54.44 93 GLY A N 1
ATO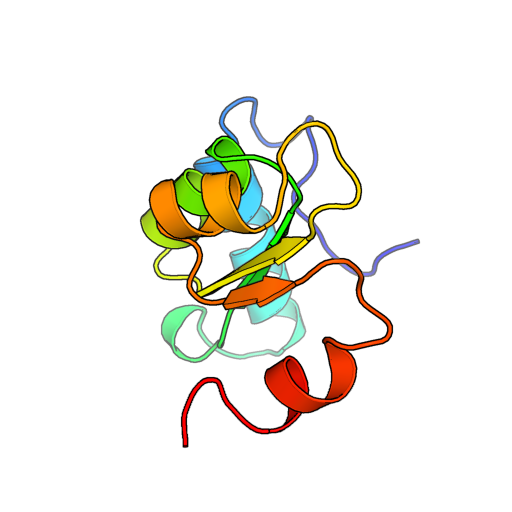M 658 C CA . GLY A 1 93 ? -11.308 3.606 -9.709 1.00 54.44 93 GLY A CA 1
ATOM 659 C C . GLY A 1 93 ? -10.463 2.739 -10.634 1.00 54.44 93 GLY A C 1
ATOM 660 O O . GLY A 1 93 ? -10.395 2.962 -11.840 1.00 54.44 93 GLY A O 1
ATOM 661 N N . LEU A 1 94 ? -9.791 1.751 -10.047 1.00 50.38 94 LEU A N 1
ATOM 662 C CA . LEU A 1 94 ? -9.088 0.720 -10.796 1.00 50.38 94 LEU A CA 1
ATOM 663 C C . LEU A 1 94 ? -10.128 -0.130 -11.543 1.00 50.38 94 LEU A C 1
ATOM 665 O O . LEU A 1 94 ? -10.814 -0.940 -10.925 1.00 50.38 94 LEU A O 1
ATOM 669 N N . GLY A 1 95 ? -10.236 0.081 -12.857 1.00 43.88 95 GLY A N 1
ATOM 670 C CA . GLY A 1 95 ? -10.997 -0.761 -13.782 1.00 43.88 95 GLY A CA 1
ATOM 671 C C . GLY A 1 95 ? -12.293 -0.143 -14.311 1.00 43.88 95 GLY A C 1
ATOM 672 O O . GLY A 1 95 ? -13.353 -0.323 -13.719 1.00 43.88 95 GLY A O 1
ATOM 673 N N . GLU A 1 96 ? -12.196 0.480 -15.486 1.00 36.06 96 GLU A N 1
ATOM 674 C CA . GLU A 1 96 ? -13.027 0.085 -16.637 1.00 36.06 96 GLU A CA 1
ATOM 675 C C . GLU A 1 96 ? -12.108 -0.629 -17.639 1.00 36.06 96 GLU A C 1
ATOM 677 O O . GLU A 1 96 ? -10.952 -0.163 -17.796 1.00 36.06 96 GLU A O 1
#